Protein AF-A0A5C6BTS3-F1 (afdb_mono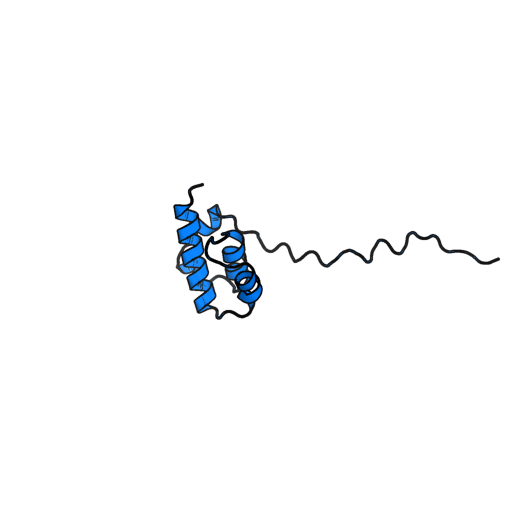mer)

Organism: NCBI:txid2527985

Mean predicted aligned error: 11.98 Å

Solvent-accessible surface area (backbone atoms only — not comparable to full-atom values): 5691 Å² total; per-residue (Å²): 136,85,82,80,77,76,90,75,79,64,84,77,73,77,72,65,82,70,74,76,85,62,78,78,47,48,45,67,58,45,40,67,60,47,73,71,54,58,74,68,48,51,70,71,55,35,50,42,40,36,65,48,45,62,52,91,85,61,51,71,77,53,67,77,42,52,89,78,52,54,68,72,57,41,49,54,47,34,56,50,29,20,53,48,39,60,70,68,54,134

Structure (mmCIF, N/CA/C/O backbone):
data_AF-A0A5C6BTS3-F1
#
_entry.id   AF-A0A5C6BTS3-F1
#
loop_
_atom_site.group_PDB
_atom_site.id
_atom_site.type_symbol
_atom_site.label_atom_id
_atom_site.label_alt_id
_atom_site.label_comp_id
_atom_site.label_asym_id
_atom_site.label_entity_id
_atom_site.label_seq_id
_atom_site.pdbx_PDB_ins_code
_atom_site.Cartn_x
_atom_site.Cartn_y
_atom_site.Cartn_z
_atom_site.occupancy
_atom_site.B_iso_or_equiv
_atom_site.auth_seq_id
_atom_site.auth_comp_id
_atom_site.auth_asym_id
_atom_site.auth_at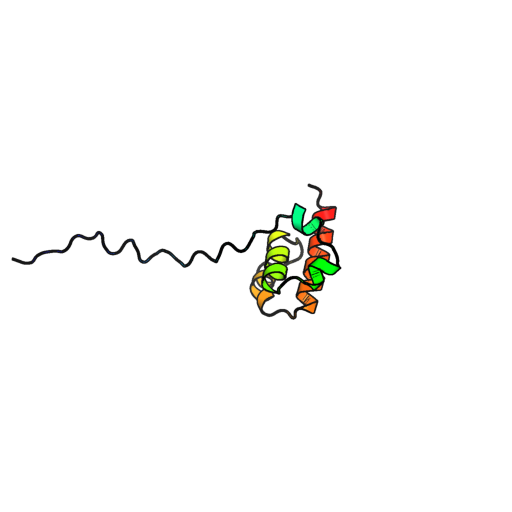om_id
_atom_site.pdbx_PDB_model_num
ATOM 1 N N . MET A 1 1 ? 4.039 52.054 38.344 1.00 42.03 1 MET A N 1
ATOM 2 C CA . MET A 1 1 ? 5.133 51.272 37.726 1.00 42.03 1 MET A CA 1
ATOM 3 C C . MET A 1 1 ? 4.518 50.058 37.050 1.00 42.03 1 MET A C 1
ATOM 5 O O . MET A 1 1 ? 4.170 49.106 37.734 1.00 42.03 1 MET A O 1
ATOM 9 N N . MET A 1 2 ? 4.271 50.134 35.740 1.00 41.25 2 MET A N 1
ATOM 10 C CA . MET A 1 2 ? 3.770 48.996 34.963 1.00 41.25 2 MET A CA 1
ATOM 11 C C . MET A 1 2 ? 4.941 48.067 34.640 1.00 41.25 2 MET A C 1
ATOM 13 O O . MET A 1 2 ? 5.872 48.468 33.946 1.00 41.25 2 MET A O 1
ATOM 17 N N . LEU A 1 3 ? 4.905 46.845 35.167 1.00 48.44 3 LEU A N 1
ATOM 18 C CA . LEU A 1 3 ? 5.837 45.783 34.801 1.00 48.44 3 LEU A CA 1
ATOM 19 C C . LEU A 1 3 ? 5.376 45.183 33.466 1.00 48.44 3 LEU A C 1
ATOM 21 O O . LEU A 1 3 ? 4.42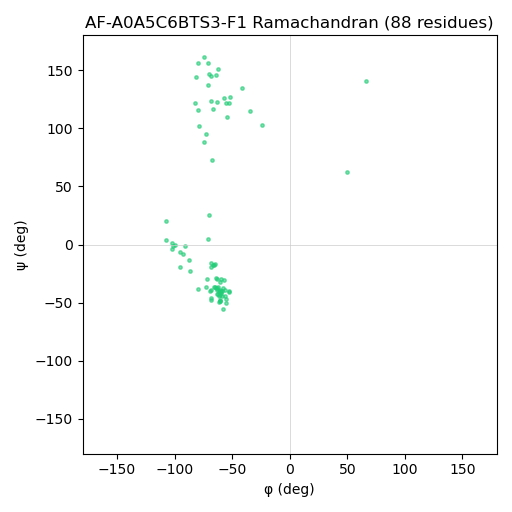3 44.407 33.423 1.00 48.44 3 LEU A O 1
ATOM 25 N N . LEU A 1 4 ? 6.038 45.571 32.375 1.00 55.16 4 LEU A N 1
ATOM 26 C CA . LEU A 1 4 ? 5.974 44.845 31.109 1.00 55.16 4 LEU A CA 1
ATOM 27 C C . LEU A 1 4 ? 6.641 43.479 31.306 1.00 55.16 4 LEU A C 1
ATOM 29 O O . LEU A 1 4 ? 7.833 43.396 31.599 1.00 55.16 4 LEU A O 1
ATOM 33 N N . LEU A 1 5 ? 5.867 42.407 31.157 1.00 55.84 5 LEU A N 1
ATOM 34 C CA . LEU A 1 5 ? 6.409 41.054 31.082 1.00 55.84 5 LEU A CA 1
ATOM 35 C C . LEU A 1 5 ? 7.134 40.873 29.730 1.00 55.84 5 LEU A C 1
ATOM 37 O O . LEU A 1 5 ? 6.605 41.309 28.705 1.00 55.84 5 LEU A O 1
ATOM 41 N N . PRO A 1 6 ? 8.317 40.233 29.699 1.00 50.06 6 PRO A N 1
ATOM 42 C CA . PRO A 1 6 ? 9.104 40.070 28.481 1.00 50.06 6 PRO A CA 1
ATOM 43 C C . PRO A 1 6 ? 8.437 39.121 27.473 1.00 50.06 6 PRO A C 1
ATOM 45 O O . PRO A 1 6 ? 7.807 38.122 27.832 1.00 50.06 6 PRO A O 1
ATOM 48 N N . ALA A 1 7 ? 8.615 39.441 26.190 1.00 52.53 7 ALA A N 1
ATOM 49 C CA . ALA A 1 7 ? 7.984 38.841 25.012 1.00 52.53 7 ALA A CA 1
ATOM 50 C C . ALA A 1 7 ? 8.430 37.397 24.674 1.00 52.53 7 ALA A C 1
ATOM 52 O O . ALA A 1 7 ? 8.326 36.962 23.531 1.00 52.53 7 ALA A O 1
ATOM 53 N N . GLU A 1 8 ? 8.906 36.619 25.645 1.00 49.78 8 GLU A N 1
ATOM 54 C CA . GLU A 1 8 ? 9.505 35.297 25.397 1.00 49.78 8 GLU A CA 1
ATOM 55 C C . GLU A 1 8 ? 8.520 34.125 25.555 1.00 49.78 8 GLU A C 1
ATOM 57 O O . GLU A 1 8 ? 8.837 32.981 25.232 1.00 49.78 8 GLU A O 1
ATOM 62 N N . LYS A 1 9 ? 7.286 34.376 26.012 1.00 47.91 9 LYS A N 1
ATOM 63 C CA . LYS A 1 9 ? 6.312 33.306 26.310 1.00 47.91 9 LYS A CA 1
ATOM 64 C C . LYS A 1 9 ? 5.388 32.889 25.159 1.00 47.91 9 LYS A C 1
ATOM 66 O O . LYS A 1 9 ? 4.596 31.966 25.343 1.00 47.91 9 LYS A O 1
ATOM 71 N N . ILE A 1 10 ? 5.477 33.511 23.982 1.00 46.69 10 ILE A N 1
ATOM 72 C CA . ILE A 1 10 ? 4.567 33.220 22.852 1.00 46.69 10 ILE A CA 1
ATOM 73 C C . ILE A 1 10 ? 5.162 32.198 21.864 1.00 46.69 10 ILE A C 1
ATOM 75 O O . ILE A 1 10 ? 4.421 31.490 21.182 1.00 46.69 10 ILE A O 1
ATOM 79 N N . ALA A 1 11 ? 6.482 31.999 21.863 1.00 46.06 11 ALA A N 1
ATOM 80 C CA . ALA A 1 11 ? 7.173 31.128 20.905 1.00 46.06 11 ALA A CA 1
ATOM 81 C C . ALA A 1 11 ? 6.942 29.609 21.096 1.00 46.06 11 ALA A C 1
ATOM 83 O O . ALA A 1 11 ? 7.537 28.806 20.385 1.00 46.06 11 ALA A O 1
ATOM 84 N N . LYS A 1 12 ? 6.074 29.182 22.026 1.00 48.62 12 LYS A N 1
ATOM 85 C CA . LYS A 1 12 ? 5.725 27.760 22.233 1.00 48.62 12 LYS A CA 1
ATOM 86 C C . LYS A 1 12 ? 4.403 27.320 21.590 1.00 48.62 12 LYS A C 1
ATOM 88 O O . LYS A 1 12 ? 4.041 26.158 21.720 1.00 48.62 12 LYS A O 1
ATOM 93 N N . ARG A 1 13 ? 3.668 28.206 20.906 1.00 44.03 13 ARG A N 1
ATOM 94 C CA . ARG A 1 13 ? 2.320 27.896 20.374 1.00 44.03 13 ARG A CA 1
ATOM 95 C C . ARG A 1 13 ? 2.230 27.583 18.877 1.00 44.03 13 ARG A C 1
ATOM 97 O O . ARG A 1 13 ? 1.146 27.253 18.418 1.00 44.03 13 ARG A O 1
ATOM 104 N N . LEU A 1 14 ? 3.336 27.636 18.136 1.00 46.72 14 LEU A N 1
ATOM 105 C CA . LEU A 1 14 ? 3.368 27.288 16.705 1.00 46.72 14 LEU A CA 1
ATOM 106 C C . LEU A 1 14 ? 4.067 25.954 16.419 1.00 46.72 14 LEU A C 1
ATOM 108 O O . LEU A 1 14 ? 4.471 25.691 15.291 1.00 46.72 14 LEU A O 1
ATOM 112 N N . GLN A 1 15 ? 4.183 25.077 17.418 1.00 42.00 15 GLN A N 1
ATOM 113 C CA . GLN A 1 15 ? 4.348 23.660 17.117 1.00 42.00 15 GLN A CA 1
ATOM 114 C C . GLN A 1 15 ? 2.990 23.142 16.658 1.00 42.00 15 GLN A C 1
ATOM 116 O O . GLN A 1 15 ? 2.179 22.673 17.454 1.00 42.00 15 GLN A O 1
ATOM 121 N N . SER A 1 16 ? 2.742 23.264 15.353 1.00 50.19 16 SER A N 1
ATOM 122 C CA . SER A 1 16 ? 1.810 22.389 14.653 1.00 50.19 16 SER A CA 1
ATOM 123 C C . SER A 1 16 ? 2.047 20.968 15.167 1.00 50.19 16 SER A C 1
ATOM 125 O O . SER A 1 16 ? 3.220 20.587 15.286 1.00 50.19 16 SER A O 1
ATOM 127 N N . PRO A 1 17 ? 1.005 20.188 15.500 1.00 41.69 17 PRO A N 1
ATOM 128 C CA . PRO A 1 17 ? 1.203 18.781 15.794 1.00 41.69 17 PRO A CA 1
ATOM 129 C C . PRO A 1 17 ? 1.926 18.190 14.586 1.00 41.69 17 PRO A C 1
ATOM 131 O O . PRO A 1 17 ? 1.383 18.145 13.483 1.00 41.69 17 PRO A O 1
ATOM 134 N N . GLN A 1 18 ? 3.199 17.841 14.776 1.00 44.62 18 GLN A N 1
ATOM 135 C CA . GLN A 1 18 ? 3.935 17.041 13.813 1.00 44.62 18 GLN A CA 1
ATOM 136 C C . GLN A 1 18 ? 3.053 15.811 13.587 1.00 44.62 18 GLN A C 1
ATOM 138 O O . GLN A 1 18 ? 2.701 15.166 14.583 1.00 44.62 18 GLN A O 1
ATOM 143 N N . PRO A 1 19 ? 2.618 15.513 12.350 1.00 42.72 19 PRO A N 1
ATOM 144 C CA . PRO A 1 19 ? 1.866 14.296 12.116 1.00 42.72 19 PRO A CA 1
ATOM 145 C C . PRO A 1 19 ? 2.751 13.171 12.632 1.00 42.72 19 PRO A C 1
ATOM 147 O O . PRO A 1 19 ? 3.918 13.084 12.245 1.00 42.72 19 PRO A O 1
ATOM 150 N N . ASN A 1 20 ? 2.222 12.409 13.596 1.00 38.22 20 ASN A N 1
ATOM 151 C CA . ASN A 1 20 ? 2.865 11.239 14.176 1.00 38.22 20 ASN A CA 1
ATOM 152 C C . ASN A 1 20 ? 3.654 10.548 13.071 1.00 38.22 20 ASN A C 1
ATOM 154 O O . ASN A 1 20 ? 3.054 10.113 12.083 1.00 38.22 20 ASN A O 1
ATOM 158 N N . ARG A 1 21 ? 4.985 10.538 13.217 1.00 44.41 21 ARG A N 1
ATOM 159 C CA . ARG A 1 21 ? 5.949 9.957 12.281 1.00 44.41 21 ARG A CA 1
ATOM 160 C C . ARG A 1 21 ? 5.735 8.446 12.310 1.00 44.41 21 ARG A C 1
ATOM 162 O O . ARG A 1 21 ? 6.450 7.693 12.960 1.00 44.41 21 ARG A O 1
ATOM 169 N N . SER A 1 22 ? 4.628 8.048 11.705 1.00 49.25 22 SER A N 1
ATOM 170 C CA . SER A 1 22 ? 4.190 6.684 11.513 1.00 49.25 22 SER A CA 1
ATOM 171 C C . SER A 1 22 ? 5.261 6.067 10.639 1.00 49.25 22 SER A C 1
ATOM 173 O O . SER A 1 22 ? 5.585 6.652 9.608 1.00 49.25 22 SER A O 1
ATOM 175 N N . GLN A 1 23 ? 5.864 4.983 11.134 1.00 54.59 23 GLN A N 1
ATOM 176 C CA . GLN A 1 23 ? 6.906 4.183 10.486 1.00 54.59 23 GLN A CA 1
ATOM 177 C C . GLN A 1 23 ? 6.850 4.345 8.964 1.00 54.59 23 GLN A C 1
ATOM 179 O O . GLN A 1 23 ? 5.931 3.840 8.322 1.00 54.59 23 GLN A O 1
ATOM 184 N N . SER A 1 24 ? 7.769 5.137 8.410 1.00 58.06 24 SER A N 1
ATOM 185 C CA . SER A 1 24 ? 7.841 5.354 6.972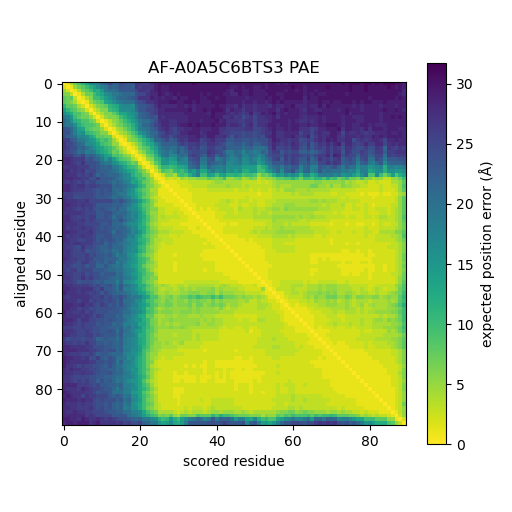 1.00 58.06 24 SER A CA 1
ATOM 186 C C . SER A 1 24 ? 8.385 4.073 6.361 1.00 58.06 24 SER A C 1
ATOM 188 O O . SER A 1 24 ? 9.598 3.873 6.374 1.00 58.06 24 SER A O 1
ATOM 190 N N . SER A 1 25 ? 7.495 3.194 5.904 1.00 72.31 25 SER A N 1
ATOM 191 C CA . SER A 1 25 ? 7.893 2.004 5.159 1.00 72.31 25 SER A CA 1
ATOM 192 C C . SER A 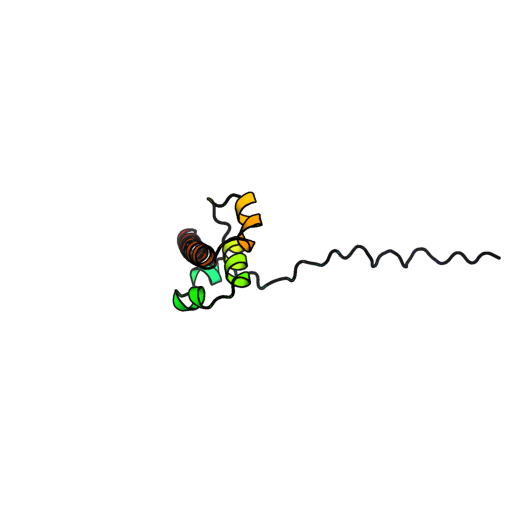1 25 ? 8.697 2.440 3.943 1.00 72.31 25 SER A C 1
ATOM 194 O O . SER A 1 25 ? 8.246 3.299 3.185 1.00 72.31 25 SER A O 1
ATOM 196 N N . THR A 1 26 ? 9.899 1.906 3.775 1.00 84.69 26 THR A N 1
ATOM 197 C CA . THR A 1 26 ? 10.713 2.186 2.587 1.00 84.69 26 THR A CA 1
ATOM 198 C C . THR A 1 26 ? 10.153 1.429 1.380 1.00 84.69 26 THR A C 1
ATOM 200 O O . THR A 1 26 ? 9.380 0.478 1.531 1.00 84.69 26 THR A O 1
ATOM 203 N N . LYS A 1 27 ? 10.505 1.843 0.156 1.00 86.81 27 LYS A N 1
ATOM 204 C CA . LYS A 1 27 ? 10.076 1.117 -1.054 1.00 86.81 27 LYS A CA 1
ATOM 205 C C . LYS A 1 27 ? 10.609 -0.319 -1.043 1.00 86.81 27 LYS A C 1
ATOM 207 O O . LYS A 1 27 ? 9.918 -1.226 -1.500 1.00 86.81 27 LYS A O 1
ATOM 212 N N . GLU A 1 28 ? 11.789 -0.505 -0.457 1.00 86.50 28 GLU A N 1
ATOM 213 C CA . GLU A 1 28 ? 12.435 -1.784 -0.190 1.00 86.50 28 GLU A CA 1
ATOM 214 C C . GLU A 1 28 ? 11.547 -2.681 0.676 1.00 86.50 28 GLU A C 1
ATOM 216 O O . GLU A 1 28 ? 11.175 -3.776 0.263 1.00 86.50 28 GLU A O 1
ATOM 221 N N . GLU A 1 29 ? 11.130 -2.189 1.843 1.00 89.81 29 GLU A N 1
ATOM 222 C CA . GLU A 1 29 ? 10.284 -2.945 2.768 1.00 89.81 29 GLU A CA 1
ATOM 223 C C . GLU A 1 29 ? 8.938 -3.312 2.129 1.00 89.81 29 GLU A C 1
ATOM 225 O O . GLU A 1 29 ? 8.452 -4.435 2.269 1.00 89.81 29 GLU A O 1
ATOM 230 N N . ILE A 1 30 ? 8.346 -2.384 1.371 1.00 91.62 30 ILE A N 1
ATOM 231 C CA . ILE A 1 30 ? 7.069 -2.609 0.682 1.00 91.62 30 ILE A CA 1
ATOM 232 C C . ILE A 1 30 ? 7.208 -3.687 -0.399 1.00 91.62 30 ILE A C 1
ATOM 234 O O . ILE A 1 30 ? 6.284 -4.480 -0.595 1.00 91.62 30 ILE A O 1
ATOM 238 N N . ALA A 1 31 ? 8.344 -3.742 -1.101 1.00 91.62 31 ALA A N 1
ATOM 239 C CA . ALA A 1 31 ? 8.619 -4.767 -2.106 1.00 91.62 31 ALA A CA 1
ATOM 240 C C . ALA A 1 31 ? 8.702 -6.179 -1.493 1.00 91.62 31 ALA A C 1
ATOM 242 O O . ALA A 1 31 ? 8.356 -7.165 -2.158 1.00 91.62 31 ALA A O 1
ATOM 243 N N . GLU A 1 32 ? 9.113 -6.289 -0.232 1.00 93.06 32 GLU A N 1
ATOM 244 C CA . GLU A 1 32 ? 9.309 -7.563 0.464 1.00 93.06 32 GLU A CA 1
ATOM 245 C C . GLU A 1 32 ? 8.053 -8.111 1.152 1.00 93.06 32 GLU A C 1
ATOM 247 O O . GLU A 1 32 ? 8.011 -9.303 1.459 1.00 93.06 32 GLU A O 1
ATOM 252 N N . TYR A 1 33 ? 6.998 -7.304 1.309 1.00 92.81 33 TYR A N 1
ATOM 253 C CA . TYR A 1 33 ? 5.750 -7.742 1.939 1.00 92.81 33 TYR A CA 1
ATOM 254 C C . TYR A 1 33 ? 5.183 -9.034 1.334 1.00 92.81 33 TYR A C 1
ATOM 256 O O . TYR A 1 33 ? 4.920 -9.141 0.126 1.00 92.81 33 TYR A O 1
ATOM 264 N N . ARG A 1 34 ? 4.908 -10.008 2.201 1.00 93.75 34 ARG A N 1
ATOM 265 C CA . ARG A 1 34 ? 4.174 -11.235 1.877 1.00 93.75 34 ARG A CA 1
ATOM 266 C C . ARG A 1 34 ? 2.672 -10.969 1.858 1.00 93.75 34 ARG A C 1
ATOM 268 O O . ARG A 1 34 ? 2.178 -10.047 2.499 1.00 93.75 34 ARG A O 1
ATOM 275 N N . ASP A 1 35 ? 1.923 -11.800 1.138 1.00 92.12 35 ASP A N 1
ATOM 276 C CA . ASP A 1 35 ? 0.462 -11.640 1.025 1.00 92.12 35 ASP A CA 1
ATOM 277 C C . ASP A 1 35 ? -0.244 -11.739 2.390 1.00 92.12 35 ASP A C 1
ATOM 279 O O . ASP A 1 35 ? -1.152 -10.966 2.704 1.00 92.12 35 ASP A O 1
ATOM 283 N N . GLU A 1 36 ? 0.235 -12.649 3.237 1.00 93.12 36 GLU A N 1
ATOM 284 C CA . GLU A 1 36 ? -0.230 -12.834 4.615 1.00 93.12 36 GLU A CA 1
ATOM 285 C C . GLU A 1 36 ? 0.062 -11.606 5.486 1.00 93.12 36 GLU A C 1
ATOM 287 O O . GLU A 1 36 ? -0.757 -11.221 6.319 1.00 93.12 36 GLU A O 1
ATOM 292 N N . GLU A 1 37 ? 1.208 -10.954 5.282 1.00 93.38 37 GLU A N 1
ATOM 293 C CA . GLU A 1 37 ? 1.574 -9.746 6.022 1.00 93.38 37 GLU A CA 1
ATOM 294 C C . GLU A 1 37 ? 0.659 -8.588 5.636 1.00 93.38 37 GLU A C 1
ATOM 296 O O . GLU A 1 37 ? 0.081 -7.962 6.521 1.00 93.38 37 GLU A O 1
ATOM 301 N N . ILE A 1 38 ? 0.445 -8.366 4.333 1.00 92.81 38 ILE A N 1
ATOM 302 C CA . ILE A 1 38 ? -0.442 -7.309 3.816 1.00 92.81 38 ILE A CA 1
ATOM 303 C C . ILE A 1 38 ? -1.849 -7.456 4.398 1.00 92.81 38 ILE A C 1
ATOM 305 O O . ILE A 1 38 ? -2.433 -6.478 4.864 1.00 92.81 38 ILE A O 1
ATOM 309 N N . SER A 1 39 ? -2.373 -8.681 4.431 1.00 92.31 39 SER A N 1
ATOM 310 C CA . SER A 1 39 ? -3.714 -8.969 4.954 1.00 92.31 39 SER A CA 1
ATOM 311 C C . SER A 1 39 ? -3.856 -8.648 6.448 1.00 92.31 39 SER A C 1
ATOM 313 O O . SER A 1 39 ? -4.939 -8.272 6.905 1.00 92.31 39 SER A O 1
ATOM 315 N N . ASN A 1 40 ? -2.757 -8.749 7.202 1.00 94.19 40 ASN A N 1
ATOM 316 C CA . ASN A 1 40 ? -2.704 -8.513 8.645 1.00 94.19 40 ASN A CA 1
ATOM 317 C C . ASN A 1 40 ? -2.323 -7.072 9.029 1.00 94.19 40 ASN A C 1
ATOM 319 O O . ASN A 1 40 ? -2.406 -6.712 10.206 1.00 94.19 40 ASN A O 1
ATOM 323 N N . LEU A 1 41 ? -1.928 -6.221 8.076 1.00 93.50 41 LEU A N 1
ATOM 324 C CA . LEU A 1 41 ? -1.618 -4.820 8.360 1.00 93.50 41 LEU A CA 1
ATOM 325 C C . LEU A 1 41 ? -2.861 -4.058 8.842 1.00 93.50 41 LEU A C 1
ATOM 327 O O . LEU A 1 41 ? -3.992 -4.300 8.417 1.00 93.50 41 LEU A O 1
ATOM 331 N N . SER A 1 42 ? -2.655 -3.095 9.740 1.00 95.44 42 SER A N 1
ATOM 332 C CA . SER A 1 42 ? -3.701 -2.130 10.080 1.00 95.44 42 SER A CA 1
ATOM 333 C C . SER A 1 42 ? -3.929 -1.164 8.918 1.00 95.44 42 SER A C 1
ATOM 335 O O . SER A 1 42 ? -3.015 -0.915 8.130 1.00 95.44 42 SER A O 1
ATOM 337 N N . ASP A 1 43 ? -5.116 -0.563 8.843 1.00 95.25 43 ASP A N 1
ATOM 338 C CA . ASP A 1 43 ? -5.459 0.375 7.765 1.00 95.25 43 ASP A CA 1
ATOM 339 C C . ASP A 1 43 ? -4.459 1.541 7.692 1.00 95.25 43 ASP A C 1
ATOM 341 O O . ASP A 1 43 ? -3.981 1.889 6.617 1.00 95.25 43 ASP A O 1
ATOM 345 N N . ASN A 1 44 ? -4.006 2.048 8.844 1.00 94.00 44 ASN A N 1
ATOM 346 C CA . ASN A 1 44 ? -2.956 3.069 8.915 1.00 94.00 44 ASN A CA 1
ATOM 347 C C . ASN A 1 44 ? -1.637 2.621 8.266 1.00 94.00 44 ASN A C 1
ATOM 349 O O . ASN A 1 44 ? -0.982 3.418 7.595 1.00 94.00 44 ASN A O 1
ATOM 353 N N . LYS A 1 45 ? -1.236 1.355 8.450 1.00 94.19 45 LYS A N 1
ATOM 354 C CA . LYS A 1 45 ? -0.027 0.813 7.814 1.00 94.19 45 LYS A CA 1
ATOM 355 C C . LYS A 1 45 ? -0.223 0.583 6.319 1.00 94.19 45 LYS A C 1
ATOM 357 O O . LYS A 1 45 ? 0.705 0.840 5.558 1.00 94.19 45 LYS A O 1
ATOM 362 N N . LEU A 1 46 ? -1.415 0.159 5.896 1.00 95.25 46 LEU A N 1
ATOM 363 C CA . LEU A 1 46 ? -1.749 0.047 4.475 1.00 95.25 46 LEU A CA 1
ATOM 364 C C . LEU A 1 46 ? -1.646 1.418 3.788 1.00 95.25 46 LEU A C 1
ATOM 366 O O . LEU A 1 46 ? -0.961 1.554 2.779 1.00 95.25 46 LEU A O 1
ATOM 370 N N . ILE A 1 47 ? -2.244 2.456 4.378 1.00 94.69 47 ILE A N 1
ATOM 371 C CA . ILE A 1 47 ? -2.197 3.832 3.862 1.00 94.69 47 ILE A CA 1
ATOM 372 C C . ILE A 1 47 ? -0.757 4.357 3.818 1.00 94.69 47 ILE A C 1
ATOM 374 O O . ILE A 1 47 ? -0.348 4.945 2.816 1.00 94.69 47 ILE A O 1
ATOM 378 N N . ALA A 1 48 ? 0.029 4.128 4.875 1.00 93.12 48 ALA A N 1
ATOM 379 C CA . ALA A 1 48 ? 1.431 4.536 4.917 1.00 93.12 48 ALA A CA 1
ATOM 380 C C . ALA A 1 48 ? 2.257 3.871 3.803 1.00 93.12 48 ALA A C 1
ATOM 382 O O . ALA A 1 48 ? 3.016 4.560 3.123 1.00 93.12 48 ALA A O 1
ATOM 383 N N . ALA A 1 49 ? 2.060 2.570 3.564 1.00 93.19 49 ALA A N 1
ATOM 384 C CA . ALA A 1 49 ? 2.724 1.846 2.484 1.00 93.19 49 ALA A CA 1
ATOM 385 C C . ALA A 1 49 ? 2.336 2.388 1.097 1.00 93.19 49 ALA A C 1
ATOM 387 O O . ALA A 1 49 ? 3.205 2.602 0.255 1.00 93.19 49 ALA A O 1
ATOM 388 N N . ILE A 1 50 ? 1.051 2.681 0.863 1.00 93.69 50 ILE A N 1
ATOM 389 C CA . ILE A 1 50 ? 0.583 3.268 -0.406 1.00 93.69 50 ILE A CA 1
ATOM 390 C C . ILE A 1 50 ? 1.249 4.629 -0.650 1.00 93.69 50 ILE A C 1
ATOM 392 O O . ILE A 1 50 ? 1.789 4.859 -1.732 1.00 93.69 50 ILE A O 1
ATOM 396 N N . ARG A 1 51 ? 1.252 5.511 0.360 1.00 92.44 51 ARG A N 1
ATOM 397 C CA . ARG A 1 51 ? 1.861 6.850 0.272 1.00 92.44 51 ARG A CA 1
ATOM 398 C C . ARG A 1 51 ? 3.375 6.776 0.041 1.00 92.44 51 ARG A C 1
ATOM 400 O O . ARG A 1 51 ? 3.921 7.546 -0.743 1.00 92.44 51 ARG A O 1
ATOM 407 N N . ALA A 1 52 ? 4.063 5.837 0.688 1.00 91.50 52 ALA A N 1
ATOM 408 C CA . ALA A 1 52 ? 5.507 5.671 0.535 1.00 91.50 52 ALA A CA 1
ATOM 409 C C . ALA A 1 52 ? 5.922 5.083 -0.826 1.00 91.50 52 ALA A C 1
ATOM 411 O O . ALA A 1 52 ? 6.991 5.417 -1.342 1.00 91.50 52 ALA A O 1
ATOM 412 N N . ALA A 1 53 ? 5.073 4.259 -1.445 1.00 90.50 53 ALA A N 1
ATOM 413 C CA . ALA A 1 53 ? 5.351 3.669 -2.752 1.00 90.50 53 ALA A CA 1
ATOM 414 C C . ALA A 1 53 ? 5.360 4.689 -3.905 1.00 90.50 53 ALA A C 1
ATOM 416 O O . ALA A 1 53 ? 5.957 4.403 -4.943 1.00 90.50 53 ALA A O 1
ATOM 417 N N . GLN A 1 54 ? 4.751 5.871 -3.722 1.00 86.38 54 GLN A N 1
ATOM 418 C CA . GLN A 1 54 ? 4.661 6.939 -4.731 1.00 86.38 54 GLN A CA 1
ATOM 419 C C . GLN A 1 54 ? 4.158 6.399 -6.076 1.00 86.38 54 GLN A C 1
ATOM 421 O O . GLN A 1 54 ? 4.870 6.373 -7.084 1.00 86.38 54 GLN A O 1
ATOM 426 N N . LEU A 1 55 ? 2.931 5.880 -6.065 1.00 86.62 55 LEU A N 1
ATOM 427 C CA . LEU A 1 55 ? 2.367 5.195 -7.218 1.00 86.62 55 LEU A CA 1
ATOM 428 C C . LEU A 1 55 ? 2.115 6.181 -8.374 1.00 86.62 55 LEU A C 1
ATOM 430 O O . LEU A 1 55 ? 1.347 7.124 -8.204 1.00 86.62 55 LEU A O 1
ATOM 434 N N . PRO A 1 56 ? 2.678 5.954 -9.578 1.00 82.25 56 PRO A N 1
ATOM 435 C CA . PRO A 1 56 ? 2.679 6.953 -10.654 1.00 82.25 56 PRO A CA 1
ATOM 436 C C . PRO A 1 56 ? 1.290 7.267 -11.235 1.00 82.25 56 PRO A C 1
ATOM 438 O O . PRO A 1 56 ? 1.112 8.282 -11.900 1.00 82.25 56 PRO A O 1
ATOM 441 N N . TYR A 1 57 ? 0.302 6.403 -11.003 1.00 82.31 57 TYR A N 1
ATOM 442 C CA . TYR A 1 57 ? -1.083 6.555 -11.467 1.00 82.31 57 TYR A CA 1
ATOM 443 C C . TYR A 1 57 ? -2.040 7.026 -10.362 1.00 82.31 57 TYR A C 1
ATOM 445 O O . TYR A 1 57 ? -3.221 7.247 -10.637 1.00 82.31 57 TYR A O 1
ATOM 453 N N . LEU A 1 58 ? -1.574 7.177 -9.116 1.00 87.44 58 LEU A N 1
ATOM 454 C CA . LEU A 1 58 ? -2.392 7.779 -8.069 1.00 87.44 58 LEU A CA 1
ATOM 455 C C . LEU A 1 58 ? -2.312 9.301 -8.175 1.00 87.44 58 LEU A C 1
ATOM 457 O O . LEU A 1 58 ? -1.249 9.901 -8.067 1.00 87.44 58 LEU A O 1
ATOM 461 N N . SER A 1 59 ? -3.463 9.945 -8.355 1.00 88.06 59 SER A N 1
ATOM 462 C CA . SER A 1 59 ? -3.534 11.398 -8.196 1.00 88.06 59 SER A CA 1
ATOM 463 C C . SER A 1 59 ? -3.374 11.782 -6.722 1.00 88.06 59 SER A C 1
ATOM 465 O O . SER A 1 59 ? -3.910 11.097 -5.849 1.00 88.06 59 SER A O 1
ATOM 467 N N . GLN A 1 60 ? -2.751 12.929 -6.446 1.00 86.19 60 GLN A N 1
ATOM 468 C CA . GLN A 1 60 ? -2.626 13.472 -5.085 1.00 86.19 60 GLN A CA 1
ATOM 469 C C . GLN A 1 60 ? -3.988 13.581 -4.374 1.00 86.19 60 GLN A C 1
ATOM 471 O O . GLN A 1 60 ? -4.141 13.186 -3.224 1.00 86.19 60 GLN A O 1
ATOM 476 N N . ARG A 1 61 ? -5.033 13.994 -5.105 1.00 88.25 61 ARG A N 1
ATOM 477 C CA . ARG A 1 61 ? -6.410 14.063 -4.585 1.00 88.25 61 ARG A CA 1
ATOM 478 C C . ARG A 1 61 ? -6.946 12.705 -4.114 1.00 88.25 61 ARG A C 1
ATOM 480 O O . ARG A 1 61 ? -7.831 12.663 -3.262 1.00 88.25 61 ARG A O 1
ATOM 487 N N . PHE A 1 62 ? -6.487 11.611 -4.716 1.00 89.38 62 PHE A N 1
ATOM 488 C CA . PHE A 1 62 ? -6.852 10.264 -4.295 1.00 89.38 62 PHE A CA 1
ATOM 489 C C . PHE A 1 62 ? -6.036 9.825 -3.071 1.00 89.38 62 PHE A C 1
ATOM 491 O O . PHE A 1 62 ? -6.611 9.240 -2.158 1.00 89.38 62 PHE A O 1
ATOM 498 N N . GLU A 1 63 ? -4.745 10.168 -2.996 1.00 88.38 63 GLU A N 1
ATOM 499 C CA . GLU A 1 63 ? -3.912 9.915 -1.805 1.00 88.38 63 GLU A CA 1
ATOM 500 C C . GLU A 1 63 ? -4.477 10.569 -0.533 1.00 88.38 63 GLU A C 1
ATOM 502 O O . GLU A 1 63 ? -4.480 9.956 0.540 1.00 88.38 63 GLU A O 1
ATOM 507 N N . ASP A 1 64 ? -5.039 11.774 -0.666 1.00 89.38 64 ASP A N 1
ATOM 508 C CA . ASP A 1 64 ? -5.716 12.492 0.422 1.00 89.38 64 ASP A CA 1
ATOM 509 C C . ASP A 1 64 ? -6.999 11.791 0.902 1.00 89.38 64 ASP A C 1
ATOM 511 O O . ASP A 1 64 ? -7.510 12.078 1.983 1.00 89.38 64 ASP A O 1
ATOM 515 N N . ARG A 1 65 ? -7.555 10.876 0.099 1.00 93.31 65 ARG A N 1
ATOM 516 C CA . ARG A 1 65 ? -8.833 10.196 0.362 1.00 93.31 65 ARG A CA 1
ATOM 517 C C . ARG A 1 65 ? -8.684 8.730 0.758 1.00 93.31 65 ARG A C 1
ATOM 519 O O . ARG A 1 65 ? 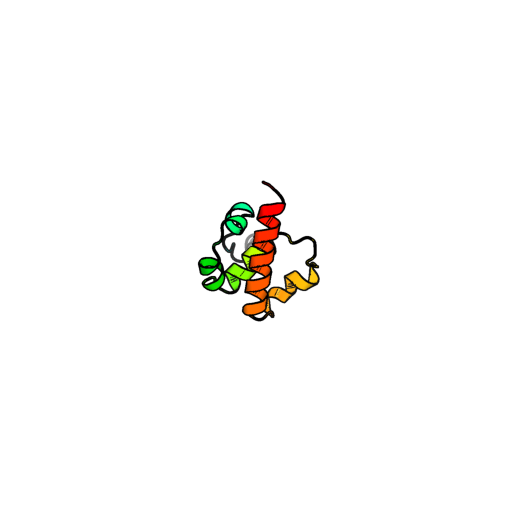-9.697 8.062 0.956 1.00 93.31 65 ARG A O 1
ATOM 526 N N . LEU A 1 66 ? -7.456 8.233 0.899 1.00 93.06 66 LEU A N 1
ATOM 527 C CA . LEU A 1 66 ? -7.195 6.841 1.281 1.00 93.06 66 LEU A CA 1
ATOM 528 C C . LEU A 1 66 ? -7.847 6.462 2.619 1.00 93.06 66 LEU A C 1
ATOM 530 O O . LEU A 1 66 ? -8.278 5.330 2.786 1.00 93.06 66 LEU A O 1
ATOM 534 N N . GLU A 1 67 ? -7.992 7.419 3.536 1.00 93.88 67 GLU A N 1
ATOM 535 C CA . GLU A 1 67 ? -8.630 7.233 4.850 1.00 93.88 67 GLU A CA 1
ATOM 536 C C . GLU A 1 67 ? -10.129 6.899 4.768 1.00 93.88 67 GLU A C 1
ATOM 538 O O . GLU A 1 67 ? -10.698 6.395 5.731 1.00 93.88 67 GLU A O 1
ATOM 543 N N . TYR A 1 68 ? -10.765 7.151 3.619 1.00 94.81 68 TYR A N 1
ATOM 544 C CA . TYR A 1 68 ? -12.174 6.834 3.368 1.00 94.81 68 TYR A CA 1
ATOM 545 C C . TYR A 1 68 ? -12.358 5.580 2.505 1.00 94.81 68 TYR A C 1
ATOM 547 O O . TYR A 1 68 ? -13.486 5.257 2.137 1.00 94.81 68 TYR A O 1
ATOM 555 N N . CYS A 1 69 ? -11.269 4.916 2.111 1.00 93.81 69 CYS A N 1
ATOM 556 C CA . CYS A 1 69 ? -11.344 3.701 1.312 1.00 93.81 69 CYS A CA 1
ATOM 557 C C . CYS A 1 69 ? -11.629 2.491 2.200 1.00 93.81 69 CYS A C 1
ATOM 559 O O . CYS A 1 69 ? -11.080 2.367 3.294 1.00 93.81 69 CYS A O 1
ATOM 561 N N . ASP A 1 70 ? -12.417 1.555 1.678 1.00 95.94 70 ASP A N 1
ATOM 562 C CA . ASP A 1 70 ? -12.600 0.263 2.326 1.00 95.94 70 ASP A CA 1
ATOM 563 C C . ASP A 1 70 ? -11.274 -0.500 2.413 1.00 95.94 70 ASP A C 1
ATOM 565 O O . ASP A 1 70 ? -10.398 -0.387 1.544 1.00 95.94 70 ASP A O 1
ATOM 569 N N . ARG A 1 71 ? -11.154 -1.350 3.437 1.00 95.31 71 ARG A N 1
ATOM 570 C CA . ARG A 1 71 ? -9.959 -2.168 3.678 1.00 95.31 71 ARG A CA 1
ATOM 571 C C . ARG A 1 71 ? -9.548 -2.982 2.451 1.00 95.31 71 ARG A C 1
ATOM 573 O O . ARG A 1 71 ? -8.366 -3.030 2.120 1.00 95.31 71 ARG A O 1
ATOM 580 N N . ASP A 1 72 ? -10.507 -3.562 1.734 1.00 95.81 72 ASP A N 1
ATOM 581 C CA . ASP A 1 72 ? -10.236 -4.361 0.533 1.00 95.81 72 ASP A CA 1
ATOM 582 C C . ASP A 1 72 ? -9.573 -3.538 -0.579 1.00 95.81 72 ASP A C 1
ATOM 584 O O . ASP A 1 72 ? -8.694 -4.028 -1.294 1.00 95.81 72 ASP A O 1
ATOM 588 N N . ILE A 1 73 ? -9.964 -2.267 -0.718 1.00 95.38 73 ILE A N 1
ATOM 589 C CA . ILE A 1 73 ? -9.346 -1.342 -1.671 1.00 95.38 73 ILE A CA 1
ATOM 590 C C . ILE A 1 73 ? -7.915 -1.040 -1.227 1.00 95.38 73 ILE A C 1
ATOM 592 O O . ILE A 1 73 ? -6.999 -1.118 -2.045 1.00 95.38 73 ILE A O 1
ATOM 596 N N . LEU A 1 74 ? -7.705 -0.756 0.061 1.00 96.00 74 LEU A N 1
ATOM 597 C CA . LEU A 1 74 ? -6.374 -0.499 0.614 1.00 96.00 74 LEU A CA 1
ATOM 598 C C . LEU A 1 74 ? -5.429 -1.690 0.407 1.00 96.00 74 LEU A C 1
ATOM 600 O O . LEU A 1 74 ? -4.303 -1.507 -0.051 1.00 96.00 74 LEU A O 1
ATOM 604 N N . VAL A 1 75 ? -5.895 -2.915 0.652 1.00 96.44 75 VAL A N 1
ATOM 605 C CA . VAL A 1 75 ? -5.120 -4.144 0.418 1.00 96.44 75 VAL A CA 1
ATOM 606 C C . VAL A 1 75 ? -4.733 -4.281 -1.056 1.00 96.44 75 VAL A C 1
ATOM 608 O O . VAL A 1 75 ? -3.560 -4.496 -1.371 1.00 96.44 75 VAL A O 1
ATOM 611 N N . ARG A 1 76 ? -5.681 -4.093 -1.984 1.00 95.56 76 ARG A N 1
ATOM 612 C CA . ARG A 1 76 ? -5.397 -4.143 -3.431 1.00 95.56 76 ARG A CA 1
ATOM 613 C C . ARG A 1 76 ? -4.368 -3.095 -3.850 1.00 95.56 76 ARG A C 1
ATOM 615 O O . ARG A 1 76 ? -3.467 -3.401 -4.630 1.00 95.56 76 ARG A O 1
ATOM 622 N N . LEU A 1 77 ? -4.479 -1.880 -3.318 1.00 94.94 77 LEU A N 1
ATOM 623 C CA . LEU A 1 77 ? -3.524 -0.806 -3.581 1.00 94.94 77 LEU A CA 1
ATOM 624 C C . LEU A 1 77 ? -2.134 -1.125 -3.026 1.00 94.94 77 LEU A C 1
ATOM 626 O O . LEU A 1 77 ? -1.153 -0.828 -3.700 1.00 94.94 77 LEU A O 1
ATOM 630 N N . VAL A 1 78 ? -2.026 -1.776 -1.865 1.00 95.88 78 VAL A N 1
ATOM 631 C CA . VAL A 1 78 ? -0.733 -2.229 -1.327 1.00 95.88 78 VAL A CA 1
ATOM 632 C C . VAL A 1 78 ? -0.124 -3.352 -2.167 1.00 95.88 78 VAL A C 1
ATOM 634 O O . VAL A 1 78 ? 1.075 -3.322 -2.430 1.00 95.88 78 VAL A O 1
ATOM 637 N N . HIS A 1 79 ? -0.910 -4.308 -2.669 1.00 95.56 79 HIS A N 1
ATOM 638 C CA . HIS A 1 79 ? -0.381 -5.304 -3.613 1.00 95.56 79 HIS A CA 1
ATOM 639 C C . HIS A 1 79 ? 0.171 -4.651 -4.881 1.00 95.56 79 HIS A C 1
ATOM 641 O O . HIS A 1 79 ? 1.225 -5.048 -5.386 1.00 95.56 79 HIS A O 1
ATOM 647 N N . LEU A 1 80 ? -0.527 -3.631 -5.380 1.00 93.81 80 LEU A N 1
ATOM 648 C CA . LEU A 1 80 ? -0.093 -2.873 -6.540 1.00 93.81 80 LEU A CA 1
ATOM 649 C C . LEU A 1 80 ? 1.157 -2.029 -6.228 1.00 93.81 80 LEU A C 1
ATOM 651 O O . LEU A 1 80 ? 2.088 -2.010 -7.028 1.00 93.81 80 LEU A O 1
ATOM 655 N N . ALA A 1 81 ? 1.222 -1.415 -5.044 1.00 93.62 81 ALA A N 1
ATOM 656 C CA . ALA A 1 81 ? 2.408 -0.747 -4.507 1.00 93.62 81 ALA A CA 1
ATOM 657 C C . ALA A 1 81 ? 3.615 -1.682 -4.459 1.00 93.62 81 ALA A C 1
ATOM 659 O O . ALA A 1 81 ? 4.647 -1.359 -5.036 1.00 93.62 81 ALA A O 1
ATOM 660 N N . ARG A 1 82 ? 3.462 -2.880 -3.886 1.00 94.19 82 ARG A N 1
ATOM 661 C CA . ARG A 1 82 ? 4.503 -3.914 -3.870 1.00 94.19 82 ARG A CA 1
ATOM 662 C C . ARG A 1 82 ? 4.982 -4.258 -5.276 1.00 94.19 82 ARG A C 1
ATOM 664 O O . ARG A 1 82 ? 6.185 -4.339 -5.508 1.00 94.19 82 ARG A O 1
ATOM 671 N N . HIS A 1 83 ? 4.060 -4.473 -6.214 1.00 92.56 83 HIS A N 1
ATOM 672 C CA . HIS A 1 83 ? 4.420 -4.785 -7.598 1.00 92.56 83 HIS A CA 1
ATOM 673 C C . HIS A 1 83 ? 5.189 -3.633 -8.257 1.00 92.56 83 HIS A C 1
ATOM 675 O O . HIS A 1 83 ? 6.201 -3.858 -8.914 1.00 92.56 83 HIS A O 1
ATOM 681 N N . CYS A 1 84 ? 4.746 -2.398 -8.026 1.00 91.12 84 CYS A N 1
ATOM 682 C CA . CYS A 1 84 ? 5.413 -1.199 -8.509 1.00 91.12 84 CYS A CA 1
ATOM 683 C C . CYS A 1 84 ? 6.832 -1.076 -7.932 1.00 91.12 84 CYS A C 1
ATOM 685 O O . CYS A 1 84 ? 7.780 -0.936 -8.696 1.00 91.12 84 CYS A O 1
ATOM 687 N N . CYS A 1 85 ? 6.999 -1.216 -6.614 1.00 91.25 85 CYS A N 1
ATOM 688 C CA . CYS A 1 85 ? 8.301 -1.161 -5.946 1.00 91.25 85 CYS A CA 1
ATOM 689 C C . CYS A 1 85 ? 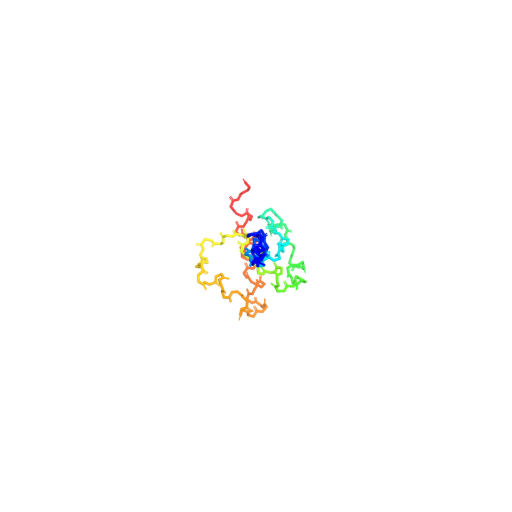9.261 -2.252 -6.447 1.00 91.25 85 CYS A C 1
ATOM 691 O O . CYS A 1 85 ? 10.421 -1.958 -6.704 1.00 91.25 85 CYS A O 1
ATOM 693 N N . ARG A 1 86 ? 8.778 -3.483 -6.679 1.00 90.94 86 ARG A N 1
ATOM 694 C CA . ARG A 1 86 ? 9.595 -4.561 -7.273 1.00 90.94 86 ARG A CA 1
ATOM 695 C C . ARG A 1 86 ? 10.063 -4.244 -8.693 1.00 90.94 86 ARG A C 1
ATOM 697 O O . ARG A 1 86 ? 11.175 -4.607 -9.060 1.00 90.94 86 ARG A O 1
ATOM 704 N N . ASN A 1 87 ? 9.218 -3.590 -9.489 1.00 88.00 87 ASN A N 1
ATOM 705 C CA . ASN A 1 87 ? 9.508 -3.306 -10.895 1.00 88.00 87 ASN A CA 1
ATOM 706 C C . ASN A 1 87 ? 10.288 -2.005 -11.107 1.00 88.00 87 ASN A C 1
ATOM 708 O O . ASN A 1 87 ? 10.923 -1.853 -12.147 1.00 88.00 87 ASN A O 1
ATOM 712 N N . GLN A 1 88 ? 10.226 -1.059 -10.165 1.00 79.00 88 GLN A N 1
ATOM 713 C CA . GLN A 1 88 ? 10.970 0.199 -10.261 1.00 79.00 88 GLN A CA 1
ATOM 714 C C . GLN A 1 88 ? 12.484 -0.005 -10.130 1.00 79.00 88 GLN A C 1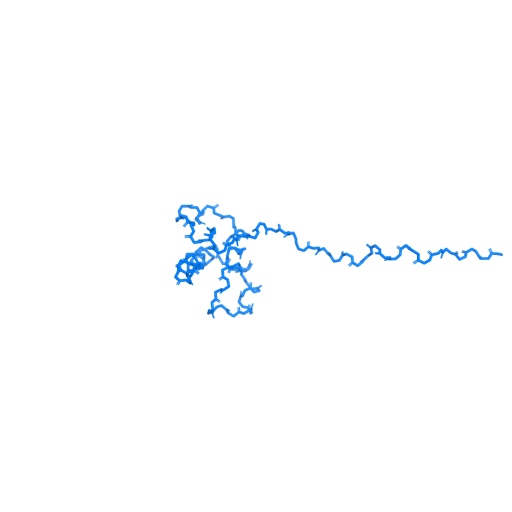
ATOM 716 O O . GLN A 1 88 ? 13.220 0.881 -10.551 1.00 79.00 88 GLN A O 1
ATOM 721 N N . GLY A 1 89 ? 12.930 -1.171 -9.643 1.00 61.56 89 GLY A N 1
ATOM 722 C CA . GLY A 1 89 ? 14.333 -1.421 -9.329 1.00 61.56 89 GLY A CA 1
ATOM 723 C C . GLY A 1 89 ? 14.777 -0.546 -8.156 1.00 61.56 89 GLY A C 1
ATOM 724 O O . GLY A 1 89 ? 14.359 0.602 -8.027 1.00 61.56 89 GLY A O 1
ATOM 725 N N . HIS A 1 90 ? 15.587 -1.098 -7.263 1.00 47.56 90 HIS A N 1
ATOM 726 C CA . HIS A 1 90 ? 16.349 -0.258 -6.340 1.00 47.56 90 HIS A CA 1
ATOM 727 C C . HIS A 1 90 ? 17.284 0.677 -7.114 1.00 47.56 90 HIS A C 1
ATOM 729 O O . HIS A 1 90 ? 17.839 0.215 -8.141 1.00 47.56 90 HIS A O 1
#

Secondary structure (DSSP, 8-state):
---PPPTTSSTTS-------------HHHHHH--HHHHHHS-HHHHHHHHHHHT-TT--HHHHTTGGGS-HHHHHHHHHHHHHHHHHH--

pLDDT: mean 78.92, std 20.23, range [38.22, 96.44]

Sequence (90 aa):
MMLLLPAEKIAKRLQSPQPNRSQSSTKEEIAEYRDEEISNLSDNKLIAAIRAAQLPYLSQRFEDRLEYCDRDILVRLVHLARHCC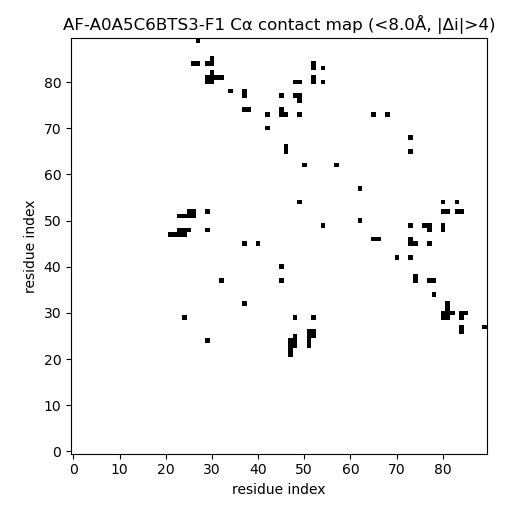RNQGH

Foldseek 3Di:
DDDDDDPPPPVPPPPDPPPPPPPQQALVNLLPDDLVNLLPDDLVVLLSLLVNLPDVPDDPVVNVCSVVDDSVVSSVSSVVSNVSSNVVDD

Radius of gyration: 19.97 Å; Cα contacts (8 Å, |Δi|>4): 62; chains: 1; bounding box: 29×64×49 Å